Protein AF-A0A133ZR56-F1 (afdb_monomer)

Solvent-accessible surface area (backbone atoms only — not comparable to full-atom values): 4478 Å² total; per-residue (Å²): 118,70,69,60,54,53,53,50,52,54,54,49,54,52,50,51,54,52,49,56,48,49,53,53,14,50,55,41,50,59,58,52,69,36,80,82,34,50,67,55,47,58,74,62,45,51,86,92,51,57,67,69,57,34,31,52,45,42,27,67,78,52,53,28,44,74,68,56,26,47,50,50,50,53,52,53,66,70,77,106

pLDDT: mean 78.87, std 7.78, range [58.03, 88.62]

Radius of gyration: 16.64 Å; Cα contacts (8 Å, |Δi|>4): 53; chains: 1; bounding box: 46×24×44 Å

Mean predicted aligned error: 8.06 Å

Nearest PDB structures (foldseek):
  6qx2-assembly2_J  TM=8.812E-01  e=1.896E+00  Staphylococcus aureus
  6qx2-assembly1_A  TM=8.780E-01  e=2.278E+00  Staphylococcus aureus
  6z1a-assembly1_B  TM=6.137E-01  e=3.948E+00  Staphylococcus aureus
  5npk-assembly2_b  TM=5.959E-01  e=3.948E+00  Staphylococcus aureus subsp. aureus N315
  4ddq-assembly1_B  TM=6.146E-01  e=6.055E+00  Bacillus subtilis

Structure (mmCIF, N/CA/C/O backbone):
data_AF-A0A133ZR56-F1
#
_entry.id   AF-A0A133ZR56-F1
#
loop_
_atom_site.group_PDB
_atom_site.id
_atom_site.type_symbol
_atom_site.label_atom_id
_atom_site.label_alt_id
_atom_site.label_comp_id
_atom_site.label_asym_id
_atom_site.label_entity_id
_atom_site.label_seq_id
_atom_site.pdbx_PDB_ins_code
_atom_site.Cartn_x
_atom_site.Cartn_y
_atom_site.Cartn_z
_atom_site.occupancy
_atom_site.B_iso_or_equiv
_atom_site.auth_seq_id
_atom_site.auth_comp_id
_atom_site.auth_asym_id
_atom_site.auth_atom_id
_atom_site.pdbx_PDB_model_num
ATOM 1 N N . MET A 1 1 ? 31.620 -1.056 -27.280 1.00 62.47 1 MET A N 1
ATOM 2 C CA . MET A 1 1 ? 31.313 0.114 -26.420 1.00 62.47 1 MET A CA 1
ATOM 3 C C . MET A 1 1 ? 29.864 0.615 -26.548 1.00 62.47 1 MET A C 1
ATOM 5 O O . MET A 1 1 ? 29.284 0.925 -25.519 1.00 62.47 1 MET A O 1
ATOM 9 N N . LEU A 1 2 ? 29.226 0.615 -27.731 1.00 60.28 2 LEU A N 1
ATOM 10 C CA . LEU A 1 2 ? 27.814 1.038 -27.903 1.00 60.28 2 LEU A CA 1
ATOM 11 C C . LEU A 1 2 ? 26.767 0.200 -27.134 1.00 60.28 2 LEU A C 1
ATOM 13 O O . LEU A 1 2 ? 25.802 0.757 -26.619 1.00 60.28 2 LEU A O 1
ATOM 17 N N . GLY A 1 3 ? 26.972 -1.115 -26.983 1.00 58.03 3 GLY A N 1
ATOM 18 C CA . GLY A 1 3 ? 26.048 -1.977 -26.225 1.00 58.03 3 GLY A CA 1
ATOM 19 C C . GLY A 1 3 ? 25.921 -1.610 -24.738 1.00 58.03 3 GLY A C 1
ATOM 20 O O . GLY A 1 3 ? 24.840 -1.717 -24.168 1.00 58.03 3 GLY A O 1
ATOM 21 N N . PHE A 1 4 ? 26.990 -1.088 -24.124 1.00 62.81 4 PHE A N 1
ATOM 22 C CA . PHE A 1 4 ? 26.974 -0.644 -22.725 1.00 62.81 4 PHE A CA 1
ATOM 23 C C . PHE A 1 4 ? 26.152 0.635 -22.524 1.00 62.81 4 PHE A C 1
ATOM 25 O O . PHE A 1 4 ? 25.464 0.768 -21.514 1.00 62.81 4 PHE A O 1
ATOM 32 N N . ILE A 1 5 ? 26.166 1.547 -23.503 1.00 68.56 5 ILE A N 1
ATOM 33 C CA . ILE A 1 5 ? 25.379 2.789 -23.463 1.00 68.56 5 ILE A CA 1
ATOM 34 C C . ILE A 1 5 ? 23.882 2.465 -23.540 1.00 68.56 5 ILE A C 1
ATOM 36 O O . ILE A 1 5 ? 23.086 3.036 -22.797 1.00 68.56 5 ILE A O 1
ATOM 40 N N . PHE A 1 6 ? 23.494 1.498 -24.379 1.00 63.09 6 PHE A N 1
ATOM 41 C CA . PHE A 1 6 ? 22.094 1.096 -24.528 1.00 63.09 6 PHE A CA 1
ATOM 42 C C . PHE A 1 6 ? 21.545 0.410 -23.267 1.00 63.09 6 PHE A C 1
ATOM 44 O O . PHE A 1 6 ? 20.455 0.746 -22.803 1.00 63.09 6 PHE A O 1
ATOM 51 N N . VAL A 1 7 ? 22.326 -0.489 -22.655 1.00 67.88 7 VAL A N 1
ATOM 52 C CA . VAL A 1 7 ? 21.966 -1.130 -21.377 1.00 67.88 7 VAL A CA 1
ATOM 53 C C . VAL A 1 7 ? 21.835 -0.087 -20.263 1.00 67.88 7 VAL A C 1
ATOM 55 O O . VAL A 1 7 ? 20.849 -0.092 -19.524 1.00 67.88 7 VAL A O 1
ATOM 58 N N . TYR A 1 8 ? 22.770 0.864 -20.177 1.00 68.25 8 TYR A N 1
ATOM 59 C CA . TYR A 1 8 ? 22.710 1.940 -19.188 1.00 68.25 8 TYR A CA 1
ATOM 60 C C . TYR A 1 8 ? 21.491 2.853 -19.390 1.00 68.25 8 TYR A C 1
ATOM 62 O O . TYR A 1 8 ? 20.802 3.186 -18.422 1.00 68.25 8 TYR A O 1
ATOM 70 N N . ALA A 1 9 ? 21.163 3.208 -20.636 1.00 70.31 9 ALA A N 1
ATOM 71 C CA . ALA A 1 9 ? 19.976 3.997 -20.962 1.00 70.31 9 ALA A CA 1
ATOM 72 C C . ALA A 1 9 ? 18.675 3.259 -20.601 1.00 70.31 9 ALA A C 1
ATOM 74 O O . ALA A 1 9 ? 17.744 3.868 -20.068 1.00 70.31 9 ALA A O 1
ATOM 75 N N . MET A 1 10 ? 18.602 1.945 -20.828 1.00 67.62 10 MET A N 1
ATOM 76 C CA . MET A 1 10 ? 17.426 1.140 -20.482 1.00 67.62 10 MET A CA 1
ATOM 77 C C . MET A 1 10 ? 17.224 1.058 -18.957 1.00 67.62 10 MET A C 1
ATOM 79 O O . MET A 1 10 ? 16.114 1.276 -18.463 1.00 67.62 10 MET A O 1
ATOM 83 N N . ILE A 1 11 ? 18.306 0.832 -18.201 1.00 68.69 11 ILE A N 1
ATOM 84 C CA . ILE A 1 11 ? 18.293 0.794 -16.727 1.00 68.69 11 ILE A CA 1
ATOM 85 C C . ILE A 1 11 ? 17.938 2.169 -16.141 1.00 68.69 11 ILE A C 1
ATOM 87 O O . ILE A 1 11 ? 17.158 2.256 -15.189 1.00 68.69 11 ILE A O 1
ATOM 91 N N . SER A 1 12 ? 18.466 3.248 -16.721 1.00 66.69 12 SER A N 1
ATOM 92 C CA . SER A 1 12 ? 18.198 4.621 -16.273 1.00 66.69 12 SER A CA 1
ATOM 93 C C . SER A 1 12 ? 16.732 5.002 -16.483 1.00 66.69 12 SER A C 1
ATOM 95 O O . SER A 1 12 ? 16.082 5.472 -15.550 1.00 66.69 12 SER A O 1
ATOM 97 N N . ASN A 1 13 ? 16.162 4.678 -17.649 1.00 70.00 13 ASN A N 1
ATOM 98 C CA . ASN A 1 13 ? 14.738 4.872 -17.932 1.00 70.00 13 ASN A CA 1
ATOM 99 C C . ASN A 1 13 ? 13.831 4.059 -16.990 1.00 70.00 13 ASN A C 1
ATOM 101 O O . ASN A 1 13 ? 12.799 4.557 -16.531 1.00 70.00 13 ASN A O 1
ATOM 105 N N . ALA A 1 14 ? 14.206 2.815 -16.669 1.00 72.75 14 ALA A N 1
ATOM 106 C CA . ALA A 1 14 ? 13.471 1.994 -15.709 1.00 72.75 14 ALA A CA 1
ATOM 107 C C . ALA A 1 14 ? 13.504 2.607 -14.297 1.00 72.75 14 ALA A C 1
ATOM 109 O O . ALA A 1 14 ? 12.460 2.716 -13.648 1.00 72.75 14 ALA A O 1
ATOM 110 N N . ARG A 1 15 ? 14.675 3.078 -13.842 1.00 72.50 15 ARG A N 1
ATOM 111 C CA . ARG A 1 15 ? 14.819 3.794 -12.563 1.00 72.50 15 ARG A CA 1
ATOM 112 C C . ARG A 1 15 ? 13.988 5.068 -12.518 1.00 72.50 15 ARG A C 1
ATOM 114 O O . ARG A 1 15 ? 13.334 5.321 -11.509 1.00 72.50 15 ARG A O 1
ATOM 121 N N . GLU A 1 16 ? 13.978 5.848 -13.590 1.00 75.06 16 GLU A N 1
ATOM 122 C CA . GLU A 1 16 ? 13.238 7.108 -13.639 1.00 75.06 16 GLU A CA 1
ATOM 123 C C . GLU A 1 16 ? 11.717 6.881 -13.596 1.00 75.06 16 GLU A C 1
ATOM 125 O O . GLU A 1 16 ? 11.003 7.567 -12.860 1.00 75.06 16 GLU A O 1
ATOM 130 N N . LYS A 1 17 ? 11.217 5.848 -14.292 1.00 74.81 17 LYS A N 1
ATOM 131 C CA . LYS A 1 17 ? 9.808 5.424 -14.197 1.00 74.81 17 LYS A CA 1
ATOM 132 C C . LYS A 1 17 ? 9.435 4.975 -12.786 1.00 74.81 17 LYS A C 1
ATOM 134 O O . LYS A 1 17 ? 8.368 5.344 -12.296 1.00 74.81 17 LYS A O 1
ATOM 139 N N . ILE A 1 18 ? 10.301 4.204 -12.124 1.00 76.44 18 ILE A N 1
ATOM 140 C CA . ILE A 1 18 ? 10.089 3.776 -10.733 1.00 76.44 18 ILE A CA 1
ATOM 141 C C . ILE A 1 18 ? 10.076 4.990 -9.798 1.00 76.44 18 ILE A C 1
ATOM 143 O O . ILE A 1 18 ? 9.194 5.085 -8.946 1.00 76.44 18 ILE A O 1
ATOM 147 N N . LYS A 1 19 ? 10.997 5.944 -9.987 1.00 79.38 19 LYS A N 1
ATOM 148 C CA . LYS A 1 19 ? 11.075 7.173 -9.187 1.00 79.38 19 LYS A CA 1
ATOM 149 C C . LYS A 1 19 ? 9.787 7.994 -9.290 1.00 79.38 19 LYS A C 1
ATOM 151 O O . LYS A 1 19 ? 9.173 8.258 -8.262 1.00 79.38 19 LYS A O 1
ATOM 156 N N . LYS A 1 20 ? 9.312 8.269 -10.510 1.00 80.75 20 LYS A N 1
ATOM 157 C CA . LYS A 1 20 ? 8.055 9.006 -10.745 1.00 80.75 20 LYS A CA 1
ATOM 158 C C . LYS A 1 20 ? 6.840 8.307 -10.123 1.00 80.75 20 LYS A C 1
ATOM 160 O O . LYS A 1 20 ? 5.948 8.962 -9.591 1.00 80.75 20 LYS A O 1
ATOM 165 N N . ARG A 1 21 ? 6.792 6.968 -10.163 1.00 76.81 21 ARG A N 1
ATOM 166 C CA . ARG A 1 21 ? 5.726 6.188 -9.504 1.00 76.81 21 ARG A CA 1
ATOM 167 C C . ARG A 1 21 ? 5.792 6.295 -7.982 1.00 76.81 21 ARG A C 1
ATOM 169 O O . ARG A 1 21 ? 4.753 6.411 -7.341 1.00 76.81 21 ARG A O 1
ATOM 176 N N . ASN A 1 22 ? 6.996 6.256 -7.417 1.00 79.69 22 ASN A N 1
ATOM 177 C CA . ASN A 1 22 ? 7.202 6.381 -5.978 1.00 79.69 22 ASN A CA 1
ATOM 178 C C . ASN A 1 22 ? 6.865 7.786 -5.474 1.00 79.69 22 ASN A C 1
ATOM 180 O O . ASN A 1 22 ? 6.259 7.903 -4.417 1.00 79.69 22 ASN A 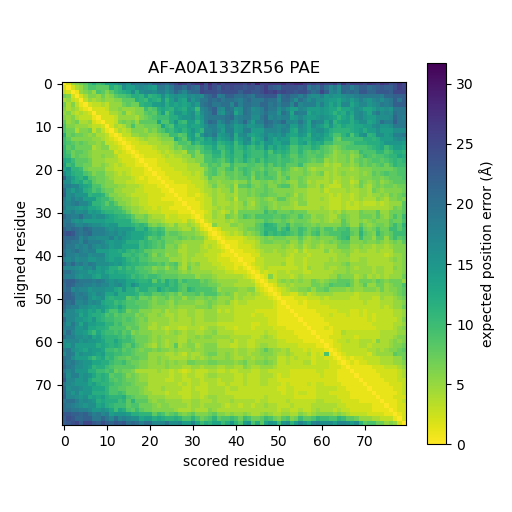O 1
ATOM 184 N N . GLU A 1 23 ? 7.195 8.833 -6.231 1.00 84.25 23 GLU A N 1
ATOM 185 C CA . GLU A 1 23 ? 6.816 10.213 -5.899 1.00 84.25 23 GLU A CA 1
ATOM 186 C C . GLU A 1 23 ? 5.290 10.376 -5.880 1.00 84.25 23 GLU A C 1
ATOM 188 O O . GLU A 1 23 ? 4.747 10.833 -4.877 1.00 84.2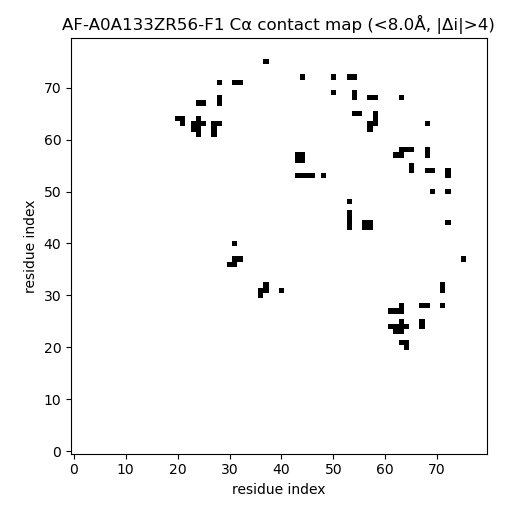5 23 GLU A O 1
ATOM 193 N N . LYS A 1 24 ? 4.584 9.883 -6.910 1.00 82.56 24 LYS A N 1
ATOM 194 C CA . LYS A 1 24 ? 3.107 9.872 -6.929 1.00 82.56 24 LYS A CA 1
ATOM 195 C C . LYS A 1 24 ? 2.501 9.090 -5.765 1.00 82.56 24 LYS A C 1
ATOM 197 O O . LYS A 1 24 ? 1.527 9.532 -5.166 1.00 82.56 24 LYS A O 1
ATOM 202 N N . SER A 1 25 ? 3.077 7.932 -5.443 1.00 80.88 25 SER A N 1
ATOM 203 C CA . SER A 1 25 ? 2.642 7.115 -4.308 1.00 80.88 25 SER A CA 1
ATOM 204 C C . SER A 1 25 ? 2.828 7.847 -2.981 1.00 80.88 25 SER A C 1
ATOM 206 O O . SER A 1 25 ? 1.933 7.825 -2.143 1.00 80.88 25 SER A O 1
ATOM 208 N N . LYS A 1 26 ? 3.962 8.530 -2.797 1.00 82.56 26 LYS A N 1
ATOM 209 C CA . LYS A 1 26 ? 4.251 9.280 -1.575 1.00 82.56 26 LYS A CA 1
ATOM 210 C C . LYS A 1 26 ? 3.286 10.450 -1.396 1.00 82.56 26 LYS A C 1
ATOM 212 O O . LYS A 1 26 ? 2.761 10.634 -0.305 1.00 82.56 26 LYS A O 1
ATOM 217 N N . GLU A 1 27 ? 3.004 11.187 -2.466 1.00 83.50 27 GLU A N 1
ATOM 218 C CA . GLU A 1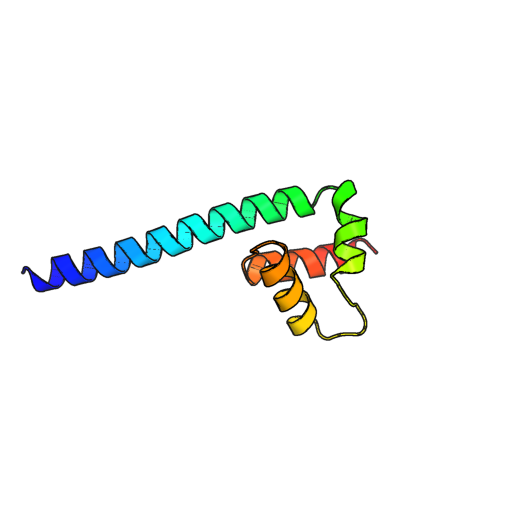 27 ? 2.039 12.288 -2.429 1.00 83.50 27 GLU A CA 1
ATOM 219 C C . GLU A 1 27 ? 0.622 11.783 -2.107 1.00 83.50 27 GLU A C 1
ATOM 221 O O . GLU A 1 27 ? -0.063 12.340 -1.249 1.00 83.50 2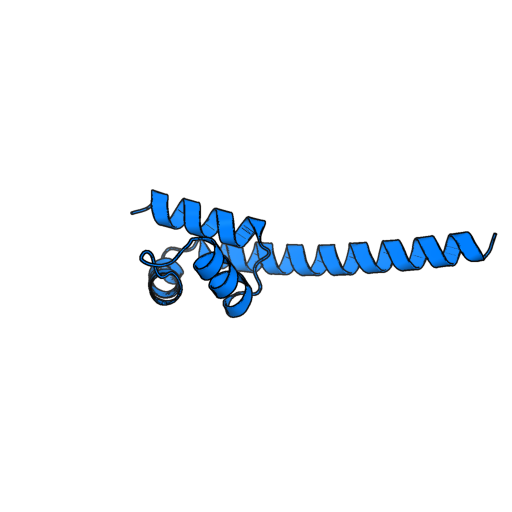7 GLU A O 1
ATOM 226 N N . ALA A 1 28 ? 0.194 10.678 -2.730 1.00 82.12 28 ALA A N 1
ATOM 227 C CA . ALA A 1 28 ? -1.072 10.030 -2.397 1.00 82.12 28 ALA A CA 1
ATOM 228 C C . ALA A 1 28 ? -1.098 9.562 -0.932 1.00 82.12 28 ALA A C 1
ATOM 230 O O . ALA A 1 28 ? -2.084 9.778 -0.234 1.00 82.12 28 ALA A O 1
ATOM 231 N N . PHE A 1 29 ? -0.005 8.980 -0.438 1.00 84.25 29 PHE A N 1
ATOM 232 C CA . PHE A 1 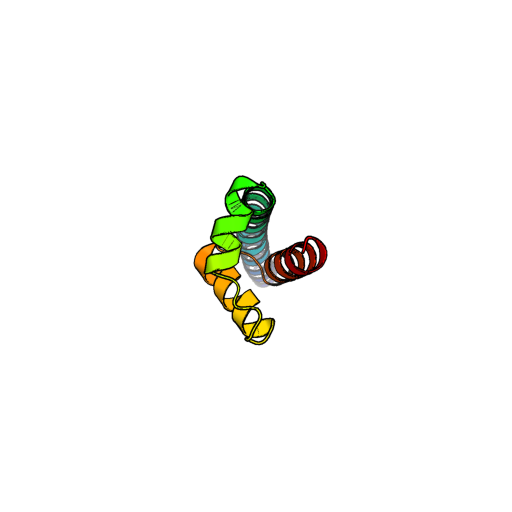29 ? 0.134 8.535 0.948 1.00 84.25 29 PHE A CA 1
ATOM 233 C C . PHE A 1 29 ? 0.039 9.694 1.951 1.00 84.25 29 PHE A 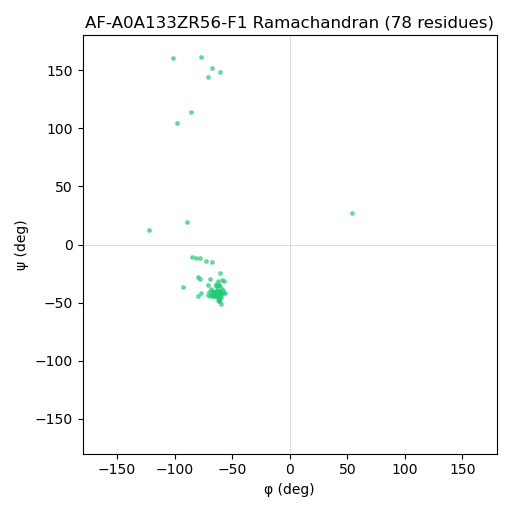C 1
ATOM 235 O O . PHE A 1 29 ? -0.634 9.566 2.971 1.00 84.25 29 PHE A O 1
ATOM 242 N N . GLU A 1 30 ? 0.672 10.836 1.676 1.00 82.94 30 GLU A N 1
ATOM 243 C CA . GLU A 1 30 ? 0.582 12.034 2.524 1.00 82.94 30 GLU A CA 1
ATOM 244 C C . GLU A 1 30 ? -0.836 12.611 2.545 1.00 82.94 30 GLU A C 1
ATOM 246 O O . GLU A 1 30 ? -1.348 12.935 3.617 1.00 82.94 30 GLU A O 1
ATOM 251 N N . ARG A 1 31 ? -1.527 12.640 1.398 1.00 80.31 31 ARG A N 1
ATOM 252 C CA . ARG A 1 31 ? -2.946 13.030 1.345 1.00 80.31 31 ARG A CA 1
ATOM 253 C C . ARG A 1 31 ? -3.823 12.089 2.173 1.00 80.31 31 ARG A C 1
ATOM 255 O O . ARG A 1 31 ? -4.673 12.552 2.931 1.00 80.31 31 ARG A O 1
ATOM 262 N N . LEU A 1 32 ? -3.578 10.784 2.080 1.00 77.12 32 LEU A N 1
ATOM 263 C CA . LEU A 1 32 ? -4.352 9.745 2.766 1.00 77.12 32 LEU A CA 1
ATOM 264 C C . LEU A 1 32 ? -4.099 9.666 4.278 1.00 77.12 32 LEU A C 1
ATOM 266 O O . LEU A 1 32 ? -4.890 9.053 4.988 1.00 77.12 32 LEU A O 1
ATOM 270 N N . GLN A 1 33 ? -3.040 10.298 4.788 1.00 73.56 33 GLN A N 1
ATOM 271 C CA . GLN A 1 33 ? -2.809 10.432 6.230 1.00 73.56 33 GLN A CA 1
ATOM 272 C C . GLN A 1 33 ? -3.670 11.520 6.884 1.00 73.56 33 GLN A C 1
ATOM 274 O O . GLN A 1 33 ? -3.741 11.587 8.111 1.00 73.56 33 GLN A O 1
ATOM 279 N N . THR A 1 34 ? -4.331 12.377 6.101 1.00 77.31 34 THR A N 1
ATOM 280 C CA . THR A 1 34 ? -5.199 13.409 6.673 1.00 77.31 34 THR A CA 1
ATOM 281 C C . THR A 1 34 ? -6.471 12.798 7.279 1.00 77.31 34 THR A C 1
ATOM 283 O O . THR A 1 34 ? -7.036 11.847 6.732 1.00 77.31 34 THR A O 1
ATOM 286 N N . PRO A 1 35 ? -6.984 13.353 8.393 1.00 69.75 35 PRO A N 1
ATOM 287 C CA . PRO A 1 35 ? -8.163 12.816 9.079 1.00 69.75 35 PRO A CA 1
ATOM 288 C C . PRO A 1 35 ? -9.427 12.806 8.203 1.00 69.75 35 PRO A C 1
ATOM 290 O O . PRO A 1 35 ? -10.305 11.970 8.409 1.00 69.75 35 PRO A O 1
ATOM 293 N N . ALA A 1 36 ? -9.499 13.675 7.189 1.00 70.88 36 ALA A N 1
ATOM 294 C CA . ALA A 1 36 ? -10.580 13.690 6.205 1.00 70.88 36 ALA A CA 1
ATOM 295 C C . ALA A 1 36 ? -10.664 12.382 5.393 1.00 70.88 36 ALA A C 1
ATOM 297 O O . ALA A 1 36 ? -11.761 11.908 5.101 1.00 70.88 36 ALA A O 1
ATOM 298 N N . TYR A 1 37 ? -9.520 11.761 5.093 1.00 73.81 37 TYR A N 1
ATOM 299 C CA . TYR A 1 37 ? -9.444 10.540 4.290 1.00 73.81 37 TYR A CA 1
ATOM 300 C C . TYR A 1 37 ? -9.640 9.252 5.093 1.00 73.81 37 TYR A C 1
ATOM 302 O O . TYR A 1 37 ? -9.864 8.199 4.497 1.00 73.81 37 TYR A O 1
ATOM 310 N N . LYS A 1 38 ? -9.644 9.310 6.434 1.00 75.06 38 LYS A N 1
ATOM 311 C CA . LYS A 1 38 ? -9.875 8.131 7.290 1.00 75.06 38 LYS A CA 1
ATOM 312 C C . LYS A 1 38 ? -11.210 7.442 6.968 1.00 75.06 38 LYS A C 1
ATOM 314 O O . LYS A 1 38 ? -11.252 6.222 6.849 1.00 75.06 38 LYS A O 1
ATOM 319 N N . LYS A 1 39 ? -12.270 8.226 6.739 1.00 78.56 39 LYS A N 1
ATOM 320 C CA . LYS A 1 39 ? -13.605 7.713 6.374 1.00 78.56 39 LYS A CA 1
ATOM 321 C C . LYS A 1 39 ? -13.662 7.099 4.976 1.00 78.56 39 LYS A C 1
ATOM 323 O O . LYS A 1 39 ? -14.487 6.228 4.726 1.00 78.56 39 LYS A O 1
ATOM 328 N N . GLU A 1 40 ? -12.837 7.570 4.044 1.00 80.00 40 GLU A N 1
ATOM 329 C CA . GLU A 1 40 ? -12.753 6.965 2.710 1.00 80.00 40 GLU A CA 1
ATOM 330 C C . GLU A 1 40 ? -11.942 5.674 2.741 1.00 80.00 40 GLU A C 1
ATOM 332 O O . GLU A 1 40 ? -12.365 4.668 2.176 1.00 80.00 40 GLU A O 1
ATOM 337 N N . LEU A 1 41 ? -10.829 5.668 3.480 1.00 80.62 41 LEU A N 1
ATOM 338 C CA . LEU A 1 41 ? -10.039 4.467 3.733 1.00 80.62 41 LEU A CA 1
ATOM 339 C C . LEU A 1 41 ? -10.880 3.374 4.400 1.00 80.62 41 LEU A C 1
ATOM 341 O O . LEU A 1 41 ? -10.771 2.226 3.994 1.00 80.62 41 LEU A O 1
ATOM 345 N N . GLU A 1 42 ? -11.773 3.717 5.331 1.00 82.12 42 GLU A N 1
ATOM 346 C CA . GLU A 1 42 ? -12.740 2.783 5.938 1.00 82.12 42 GLU A CA 1
ATOM 347 C C . GLU A 1 42 ? -13.676 2.108 4.929 1.00 82.12 42 GLU A C 1
ATOM 349 O O . GLU A 1 42 ? -14.086 0.971 5.144 1.00 82.12 42 GLU A O 1
ATOM 354 N N . LYS A 1 43 ? -14.014 2.779 3.821 1.00 83.38 43 LYS A N 1
ATOM 355 C CA . LYS A 1 43 ? -14.860 2.198 2.764 1.00 83.38 43 LYS A CA 1
ATOM 356 C C . LYS A 1 43 ? -14.080 1.266 1.840 1.00 83.38 43 LYS A C 1
ATOM 358 O O . LYS A 1 43 ? -14.671 0.379 1.232 1.00 83.38 43 LYS A O 1
ATOM 363 N N . VAL A 1 44 ? -12.776 1.500 1.692 1.00 83.38 44 VAL A N 1
ATOM 364 C CA . VAL A 1 44 ? -11.896 0.739 0.791 1.00 83.38 44 VAL A CA 1
ATOM 365 C C . VAL A 1 44 ? -11.229 -0.435 1.513 1.00 83.38 44 VAL A C 1
ATOM 367 O O . VAL A 1 44 ? -11.037 -1.491 0.915 1.00 83.38 44 VAL A O 1
ATOM 370 N N . ILE A 1 45 ? -10.868 -0.260 2.785 1.00 83.06 45 ILE A N 1
ATOM 371 C CA . ILE A 1 45 ? -10.220 -1.273 3.619 1.00 83.06 45 ILE A CA 1
ATOM 372 C C . ILE A 1 45 ? -11.299 -2.149 4.247 1.00 83.06 45 ILE A C 1
ATOM 374 O O . ILE A 1 45 ? -12.052 -1.716 5.117 1.00 83.06 45 ILE A O 1
ATOM 378 N N . ASN A 1 46 ? -11.318 -3.419 3.860 1.00 82.94 46 ASN A N 1
ATOM 379 C CA . ASN A 1 46 ? -12.156 -4.425 4.481 1.00 82.94 46 ASN A CA 1
ATOM 380 C C . ASN A 1 46 ? -11.338 -5.218 5.508 1.00 82.94 46 ASN A C 1
ATOM 382 O O . ASN A 1 46 ? -10.541 -6.087 5.160 1.00 82.94 46 ASN A O 1
ATOM 386 N N . LEU A 1 47 ? -11.551 -4.936 6.794 1.00 78.12 47 LEU A N 1
ATOM 387 C CA . LEU A 1 47 ? -10.823 -5.587 7.891 1.00 78.12 47 LEU A CA 1
ATOM 388 C C . LEU A 1 47 ? -11.144 -7.080 8.055 1.00 78.12 47 LEU A C 1
ATOM 390 O O . LEU A 1 47 ? -10.408 -7.779 8.742 1.00 78.12 47 LEU A O 1
ATOM 394 N N . SER A 1 48 ? -12.225 -7.567 7.443 1.00 79.94 48 SER A N 1
ATOM 395 C CA . SER A 1 48 ? -12.551 -8.996 7.404 1.00 79.94 48 SER A CA 1
ATOM 396 C C . SER A 1 48 ? -11.787 -9.747 6.310 1.00 79.94 48 SER A C 1
ATOM 398 O O . SER A 1 48 ? -11.820 -10.975 6.287 1.00 79.94 48 SER A O 1
ATOM 400 N N . GLN A 1 49 ? -11.123 -9.034 5.394 1.00 81.62 49 GLN A N 1
ATOM 401 C CA . GLN A 1 49 ? -10.295 -9.615 4.340 1.00 81.62 49 GLN A CA 1
ATOM 402 C C . GLN A 1 49 ? -8.807 -9.535 4.676 1.00 81.62 49 GLN A C 1
ATOM 404 O O . GLN A 1 49 ? -8.370 -8.726 5.494 1.00 81.62 49 GLN A O 1
ATOM 409 N N . ASP A 1 50 ? -8.029 -10.381 4.001 1.00 87.00 50 ASP A N 1
ATOM 410 C CA . ASP A 1 50 ? -6.581 -10.422 4.158 1.00 87.00 50 ASP A CA 1
ATOM 411 C C . ASP A 1 50 ? -5.929 -9.078 3.790 1.00 87.00 50 ASP A C 1
ATOM 413 O O . ASP A 1 50 ? -6.375 -8.356 2.888 1.00 87.00 50 ASP A O 1
ATOM 417 N N . ASP A 1 51 ? -4.823 -8.761 4.461 1.00 83.94 51 ASP A N 1
ATOM 418 C CA . ASP A 1 51 ? -4.057 -7.543 4.211 1.00 83.94 51 ASP A CA 1
ATOM 419 C C . ASP A 1 51 ? -3.597 -7.443 2.757 1.00 83.94 51 ASP A C 1
ATOM 421 O O . ASP A 1 51 ? -3.545 -6.342 2.211 1.00 83.94 51 ASP A O 1
ATOM 425 N N . ALA A 1 52 ? -3.339 -8.568 2.085 1.00 86.69 52 ALA A N 1
ATOM 426 C CA . ALA A 1 52 ? -3.003 -8.578 0.666 1.00 86.69 52 ALA A CA 1
ATOM 427 C C . ALA A 1 52 ? -4.124 -7.991 -0.215 1.00 86.69 52 ALA A C 1
ATOM 429 O O . ALA A 1 52 ? -3.833 -7.234 -1.149 1.00 86.69 52 ALA A O 1
ATOM 430 N N . PHE A 1 53 ? -5.394 -8.280 0.095 1.00 88.06 53 PHE A N 1
ATOM 431 C CA . PHE A 1 53 ? -6.544 -7.729 -0.632 1.00 88.06 53 PHE A CA 1
ATOM 432 C C . PHE A 1 53 ? -6.696 -6.233 -0.373 1.00 88.06 53 PHE A C 1
ATOM 434 O O . PHE A 1 53 ? -6.843 -5.456 -1.320 1.00 88.06 53 PHE A O 1
ATOM 441 N N . ASN A 1 54 ? -6.560 -5.812 0.884 1.00 87.25 54 ASN A N 1
ATOM 442 C CA . ASN A 1 54 ? -6.609 -4.399 1.259 1.00 87.25 54 ASN A CA 1
ATOM 443 C C . ASN A 1 54 ? -5.470 -3.599 0.605 1.00 87.25 54 ASN A C 1
ATOM 445 O O . ASN A 1 54 ? -5.691 -2.512 0.068 1.00 87.25 54 ASN A O 1
ATOM 449 N N . ILE A 1 55 ? -4.257 -4.159 0.561 1.00 87.50 55 ILE A N 1
ATOM 450 C CA . ILE A 1 55 ? -3.114 -3.561 -0.139 1.00 87.50 55 ILE A CA 1
ATOM 451 C C . ILE A 1 55 ? -3.429 -3.432 -1.630 1.00 87.50 55 ILE A C 1
ATOM 453 O O . ILE A 1 55 ? -3.204 -2.373 -2.210 1.00 87.50 55 ILE A O 1
ATOM 457 N N . ALA A 1 56 ? -3.955 -4.476 -2.275 1.00 88.12 56 ALA A N 1
ATOM 458 C CA . ALA A 1 56 ? -4.298 -4.428 -3.695 1.00 88.12 56 ALA A CA 1
ATOM 459 C C . ALA A 1 56 ? -5.370 -3.364 -3.998 1.00 88.12 56 ALA A C 1
ATOM 461 O O . ALA A 1 56 ? -5.223 -2.612 -4.967 1.00 88.12 56 ALA A O 1
ATOM 462 N N . ALA A 1 57 ? -6.392 -3.249 -3.146 1.00 88.56 57 ALA A N 1
ATOM 463 C CA . ALA A 1 57 ? -7.435 -2.235 -3.257 1.00 88.56 57 ALA A CA 1
ATOM 464 C C . ALA A 1 57 ? -6.859 -0.815 -3.148 1.00 88.56 57 ALA A C 1
ATOM 466 O O . ALA A 1 57 ? -7.093 0.008 -4.031 1.00 88.56 57 ALA A O 1
ATOM 467 N N . LEU A 1 58 ? -6.016 -0.550 -2.146 1.00 86.75 58 LEU A N 1
ATOM 468 C CA . LEU A 1 58 ? -5.357 0.746 -1.954 1.00 86.75 58 LEU A CA 1
ATOM 469 C C . LEU A 1 58 ? -4.413 1.112 -3.106 1.00 86.75 58 LEU A C 1
ATOM 471 O O . LEU A 1 58 ? -4.385 2.256 -3.562 1.00 86.75 58 LEU A O 1
ATOM 475 N N . ARG A 1 59 ? -3.668 0.132 -3.627 1.00 87.38 59 ARG A N 1
ATOM 476 C CA . ARG A 1 59 ? -2.804 0.326 -4.800 1.00 87.38 59 ARG A CA 1
ATOM 477 C C . ARG A 1 59 ? -3.607 0.664 -6.055 1.00 87.38 59 ARG A C 1
ATOM 479 O O . ARG A 1 59 ? -3.119 1.428 -6.882 1.00 87.38 59 ARG A O 1
ATOM 486 N N . LYS A 1 60 ? -4.815 0.111 -6.209 1.00 85.88 60 LYS A N 1
ATOM 487 C CA . LYS A 1 60 ? -5.694 0.377 -7.357 1.00 85.88 60 LYS A CA 1
ATOM 488 C C . LYS A 1 60 ? -6.444 1.703 -7.218 1.00 85.88 60 LYS A C 1
ATOM 490 O O . LYS A 1 60 ? -6.502 2.453 -8.184 1.00 85.88 60 LYS A O 1
ATOM 495 N N . ALA A 1 61 ? -6.988 1.990 -6.038 1.00 85.19 61 ALA A N 1
ATOM 496 C CA . ALA A 1 61 ? -7.775 3.192 -5.772 1.00 85.19 61 ALA A CA 1
ATOM 497 C C . ALA A 1 61 ? -6.913 4.462 -5.759 1.00 85.19 61 AL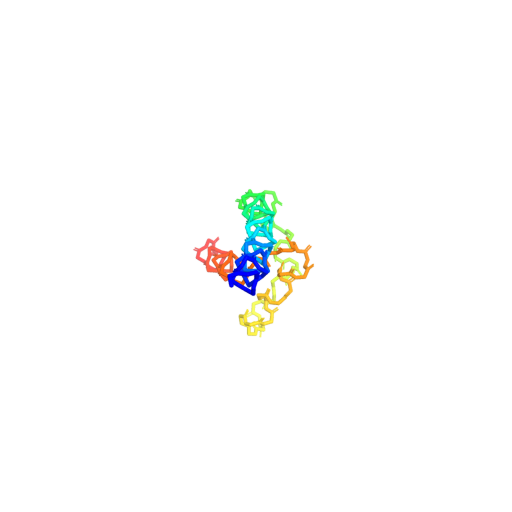A A C 1
ATOM 499 O O . ALA A 1 61 ? -7.303 5.478 -6.325 1.00 85.19 61 ALA A O 1
ATOM 500 N N . TYR A 1 62 ? -5.720 4.390 -5.162 1.00 82.12 62 TYR A N 1
ATOM 501 C CA . TYR A 1 62 ? -4.895 5.570 -4.890 1.00 82.12 62 TYR A CA 1
ATOM 502 C C . TYR A 1 62 ? -3.504 5.515 -5.527 1.00 82.12 62 TYR A C 1
ATOM 504 O O . TYR A 1 62 ? -2.634 6.313 -5.189 1.00 82.12 62 TYR A O 1
ATOM 512 N N . PHE A 1 63 ? -3.271 4.571 -6.447 1.00 82.56 63 PHE A N 1
ATOM 513 C CA . PHE A 1 63 ? -1.987 4.394 -7.142 1.00 82.56 63 PHE A CA 1
ATOM 514 C C . PHE A 1 63 ? -0.782 4.232 -6.204 1.00 82.56 63 PHE A C 1
ATOM 516 O O . PHE A 1 63 ? 0.358 4.528 -6.572 1.00 82.56 63 PHE A O 1
ATOM 523 N N . LEU A 1 64 ? -1.030 3.723 -4.998 1.00 84.00 64 LEU A N 1
ATOM 524 C CA . LEU A 1 64 ? 0.006 3.498 -4.005 1.00 84.00 64 LEU A CA 1
ATOM 525 C C . LEU A 1 64 ? 0.971 2.395 -4.455 1.00 84.00 64 LEU A C 1
ATOM 527 O O . LEU A 1 64 ? 0.630 1.450 -5.177 1.00 84.00 64 LEU A O 1
ATOM 531 N N . ASN A 1 65 ? 2.208 2.490 -3.987 1.00 84.44 65 ASN A N 1
ATOM 532 C CA . ASN A 1 65 ? 3.165 1.403 -4.034 1.00 84.44 65 ASN A CA 1
ATOM 533 C C . ASN A 1 65 ? 2.818 0.385 -2.925 1.00 84.44 65 ASN A C 1
ATOM 535 O O . ASN A 1 65 ? 2.098 0.685 -1.973 1.00 84.44 65 ASN A O 1
ATOM 539 N N . GLY A 1 66 ? 3.331 -0.843 -3.037 1.00 81.94 66 GLY A N 1
ATOM 540 C CA . GLY A 1 66 ? 3.019 -1.898 -2.066 1.00 81.94 66 GLY A CA 1
ATOM 541 C C . GLY A 1 66 ? 3.484 -1.611 -0.632 1.00 81.94 66 GLY A C 1
ATOM 542 O O . GLY A 1 66 ? 2.779 -1.957 0.309 1.00 81.94 66 GLY A O 1
ATOM 543 N N . LYS A 1 67 ? 4.636 -0.954 -0.455 1.00 85.94 67 LYS A N 1
ATOM 544 C CA . LYS A 1 67 ? 5.155 -0.535 0.857 1.00 85.94 67 LYS A CA 1
ATOM 545 C C . LYS A 1 67 ? 4.281 0.547 1.492 1.00 85.94 67 LYS A C 1
ATOM 547 O O . LYS A 1 67 ? 3.986 0.452 2.679 1.00 85.94 67 LYS A O 1
ATOM 552 N N . ASP A 1 68 ? 3.856 1.537 0.713 1.00 85.88 68 ASP A N 1
ATOM 553 C CA . ASP A 1 68 ? 3.061 2.666 1.209 1.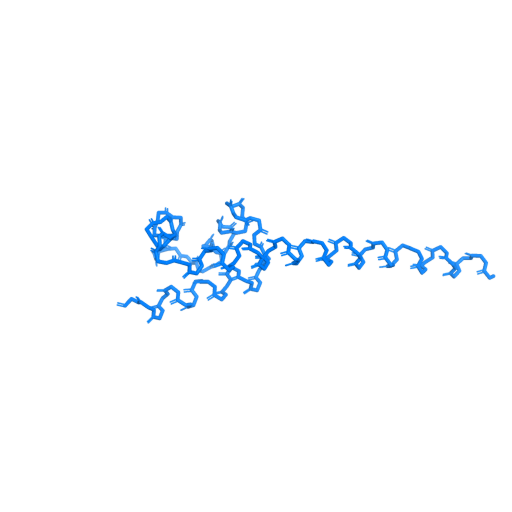00 85.88 68 ASP A CA 1
ATOM 554 C C . ASP A 1 68 ? 1.643 2.215 1.568 1.00 85.88 68 ASP A C 1
ATOM 556 O O . ASP A 1 68 ? 1.155 2.535 2.647 1.00 85.88 68 ASP A O 1
ATOM 560 N N . ALA A 1 69 ? 1.016 1.383 0.729 1.00 86.94 69 ALA A N 1
ATOM 561 C CA . ALA A 1 69 ? -0.279 0.772 1.032 1.00 86.94 69 ALA A CA 1
ATOM 562 C C . ALA A 1 69 ? -0.228 -0.100 2.300 1.00 86.94 69 ALA A C 1
ATOM 564 O O . ALA A 1 69 ? -1.121 -0.010 3.141 1.00 86.94 69 ALA A O 1
ATOM 565 N N . LYS A 1 70 ? 0.840 -0.894 2.476 1.00 88.62 70 LYS A N 1
ATOM 566 C CA . LYS A 1 70 ? 1.043 -1.693 3.693 1.00 88.62 70 LYS A CA 1
ATOM 567 C C . LYS A 1 70 ? 1.165 -0.805 4.935 1.00 88.62 70 LYS A C 1
ATOM 569 O O . LYS A 1 70 ? 0.451 -1.027 5.907 1.00 88.62 70 LYS A O 1
ATOM 574 N N . LYS A 1 71 ? 2.001 0.240 4.875 1.00 88.06 71 LYS A N 1
ATOM 575 C CA . LYS A 1 71 ? 2.133 1.220 5.966 1.00 88.06 71 LYS A CA 1
ATOM 576 C C . LYS A 1 71 ? 0.807 1.896 6.303 1.00 88.06 71 LYS A C 1
ATOM 578 O O . LYS A 1 71 ? 0.512 2.080 7.477 1.00 88.06 71 LYS A O 1
ATOM 583 N N . LEU A 1 72 ? 0.015 2.261 5.294 1.00 85.19 72 LEU A N 1
ATOM 584 C CA . LEU A 1 72 ? -1.297 2.887 5.479 1.00 85.19 72 LEU A CA 1
ATOM 585 C C . LEU A 1 72 ? -2.237 1.978 6.271 1.00 85.19 72 LEU A C 1
ATOM 587 O O . LEU A 1 72 ? -2.865 2.441 7.216 1.00 85.19 72 LEU A O 1
ATOM 591 N N . ILE A 1 73 ? -2.284 0.688 5.932 1.00 86.56 73 ILE A N 1
ATOM 592 C CA . ILE A 1 73 ? -3.090 -0.305 6.656 1.00 86.56 73 ILE A CA 1
ATOM 593 C C . ILE A 1 73 ? -2.589 -0.484 8.087 1.00 86.56 73 ILE A C 1
ATOM 595 O O . ILE A 1 73 ? -3.402 -0.521 9.003 1.00 86.56 73 ILE A O 1
ATOM 599 N N . GLU A 1 74 ? -1.276 -0.564 8.308 1.00 86.81 74 GLU A N 1
ATOM 600 C CA . GLU A 1 74 ? -0.715 -0.666 9.662 1.00 86.81 74 GLU A CA 1
ATOM 601 C C . GLU A 1 74 ? -1.069 0.555 10.523 1.00 86.81 74 GLU A C 1
ATOM 603 O O . GLU A 1 74 ? -1.527 0.397 11.654 1.00 86.81 74 GLU A O 1
ATOM 608 N N . ILE A 1 75 ? -0.922 1.771 9.984 1.00 83.19 75 ILE A N 1
ATOM 609 C CA . ILE A 1 75 ? -1.317 3.015 10.666 1.00 83.19 75 ILE A CA 1
ATOM 610 C C . ILE A 1 75 ? -2.820 3.008 10.945 1.00 83.19 75 ILE A C 1
ATOM 612 O O . ILE A 1 75 ? -3.246 3.354 12.044 1.00 83.19 75 ILE A O 1
ATOM 616 N N . PHE A 1 76 ? -3.621 2.597 9.965 1.00 81.25 76 PHE A N 1
ATOM 617 C CA . PHE A 1 76 ? -5.069 2.526 10.082 1.00 81.25 76 PHE A CA 1
ATOM 618 C C . PHE A 1 76 ? -5.512 1.539 11.173 1.00 81.25 76 PHE A C 1
ATOM 620 O O . PHE A 1 76 ? -6.341 1.889 12.008 1.00 81.25 76 PHE A O 1
ATOM 627 N N . LYS A 1 77 ? -4.904 0.347 11.226 1.00 82.69 77 LYS A N 1
ATOM 628 C CA . LYS A 1 77 ? -5.134 -0.655 12.278 1.00 82.69 77 LYS A CA 1
ATOM 629 C C . LYS A 1 77 ? -4.698 -0.166 13.660 1.00 82.69 77 LYS A C 1
ATOM 631 O O . LYS A 1 77 ? -5.343 -0.510 14.640 1.00 82.69 77 LYS A O 1
ATOM 636 N N . LYS A 1 78 ? -3.613 0.612 13.740 1.00 82.31 78 LYS A N 1
ATOM 637 C CA . LYS A 1 78 ? -3.065 1.142 14.999 1.00 82.31 78 LYS A CA 1
ATOM 638 C C . LYS A 1 78 ? -3.845 2.346 15.547 1.00 82.31 78 LYS A C 1
ATOM 640 O O . LYS A 1 78 ? -3.867 2.544 16.753 1.00 82.31 78 LYS A O 1
ATOM 645 N N . ASN A 1 79 ? -4.456 3.150 14.675 1.00 70.06 79 ASN A N 1
ATOM 646 C CA . ASN A 1 79 ? -5.276 4.323 15.023 1.00 70.06 79 ASN A CA 1
ATOM 647 C C . ASN A 1 79 ? -6.770 3.986 15.228 1.00 70.06 79 ASN A C 1
ATOM 649 O O . ASN A 1 79 ? -7.632 4.871 15.098 1.00 70.06 79 ASN A O 1
ATOM 653 N N . ARG A 1 80 ? -7.079 2.713 15.474 1.00 61.00 80 ARG A N 1
ATOM 654 C CA . ARG A 1 80 ? -8.403 2.212 15.839 1.00 61.00 80 ARG A CA 1
ATOM 655 C C . ARG A 1 80 ? -8.414 1.887 17.324 1.00 61.00 80 ARG A C 1
ATOM 657 O O . ARG A 1 80 ? -9.442 2.212 17.950 1.00 61.00 80 ARG A O 1
#

Sequence (80 aa):
MLGFIFVYAMISNAREKIKKRNEKSKEAFERLQTPAYKKELEKVINLSQDDAFNIAALRKAYFLNGKDAKKLIEIFKKNR

Secondary structure (DSSP, 8-state):
-HHHHHHHHHHHHHHHHHHHHHHHHHHHHHHHTSHHHHHHHHHH--TTS-HHHHHHHHHHHH---HHHHHHHHHHHHHT-

Organism: NCBI:txid1379

Foldseek 3Di:
DVVVVVVVVVVVVVVVVVVVLQVQQVVLLVVCPDPVNLVVLVVQDDPVDDLVSSLVSCCVVRVHDSVSSSVSVVVSVVVD

=== Feature glossary ===
Feature key, reading from the visual/contextual features back to the raw sequence:

Rendered structure images. Six rendered views show the 3D structure from the faces of a cube — i.e. along ±x, ±y, ±z. Rendering representation is drawn randomly per protein from cartoon (secondary-structure ribbons), sticks (backbone bonds), or molecular surface; coloring is either N→C rainbow (blue at the N-terminus through red at the C-terminus) or one color per chain.

Contact-map, Ramachandran, and PAE plots. The contact map is a binary N×N matrix image: pixel (i, j) is dark where Cα_i and Cα_j are within 8 Å and |i−j|>4. Because the |i−j|>4 filter removes local helical contacts, off-diagonal stripes parallel to the main diagonal indicate parallel β-sheets; stripes perpendicular to it indicate antiparallel β-sheets. The Ramachandran plot scatters every residue's (φ, ψ) pair against the sterically allowed regions. The PAE heatmap renders the predicted-aligned-error matrix.

InterPro / GO / CATH / organism. Database cross-references. InterPro integrates a dozen domain/family signature databases into unified entries with residue-range hits. GO terms attach function/process/location labels with evidence codes. CATH codes position the fold in a four-level structural taxonomy. Organism is the NCBI-taxonomy species name.

Nearest PDB structures. The Foldseek neighbor list gives the closest experimentally determined structures in the PDB, ranked by structural alignment. TM-score near 1 means near-identical fold; near 0.3 means only rough topology match. This is how one finds what a novel AlphaFold prediction most resembles in the solved-structure universe.

Predicted aligned error. PAE(i, j) answers: if I align the predicted and true structures on residue i, how far off (in Å) do I expect residue j to be? A block-diagonal PAE matrix with low values on the blocks and high values off-diagonal is the signature of a multi-domain protein with confidently predicted domains but uncertain inter-domain orientation.

Solvent-accessible surface area. Accessible surface area quantifies burial. A residue with SASA near zero is packed into the hydrophobic core; one with SASA >100 Å² sits on the surface. Computed here via the Shrake–Rupley numerical algorithm with a 1.4 Å probe.

B-factor. B-factor (Debye–Waller factor) reflects atomic displacement in the crystal lattice. It is an experimental observable (units Å²), not a prediction; low values mean the atom is pinned down, high values mean it moves or is heterogeneous across the crystal.

pLDDT. For AlphaFold models, the B-factor field carries pLDDT — the model's own estimate of local accuracy on a 0–100 scale. Regions with pLDDT<50 should be treated as essentially unmodeled; they often correspond to intrinsically disordered segments.

Backbone torsions (φ/ψ). φ (phi) and ψ (psi) are the two rotatable backbone dihedrals per residue: φ is the C(i-1)–N–Cα–C torsion, ψ is the N–Cα–C–N(i+1) torsion, both in degrees on (−180°, 180°]. α-helical residues cluster near (−60°, −45°); β-strand residues near (−120°, +130°). A Ramachandran plot is simply a scatter of (φ, ψ) for every residue.

Radius of gyration, Cα contacts, bounding box. Radius of gyration (Rg) is the root-mean-square distance of Cα atoms from their centroid — a single number for overall size and compactness. A globular domain of N residues has Rg ≈ 2.2·N^0.38 Å;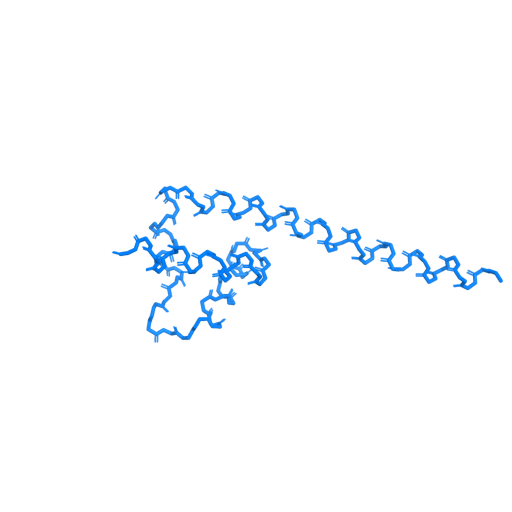 an extended or disordered chain has a much larger Rg. The Cα contact count is the number of residue pairs whose Cα atoms are within 8 Å and are more than four positions apart in sequence — a standard proxy for tertiary packing density. The bounding box is the smallest axis-aligned box enclosing all Cα atoms.

Secondary structure (3-state, P-SEA). Three-state secondary structure (P-SEA) collapses the eight DSSP classes into helix (a), strand (b), and coil (c). P-SEA assigns these from Cα geometry alone — distances and angles — without requiring backbone oxygens, so it works on any Cα trace.

Secondary structure (8-state, DSSP). DSSP 8-state secondary structure assigns each residue one of H (α-helix), G (3₁₀-helix), I (π-helix), E (extended β-strand), B (isolated β-bridge), T (hydrogen-bonded turn), S (bend), or '-' (coil). The assignment is computed from backbone hydrogen-bond geometry via the Kabsch–Sander algorithm.

Foldseek 3Di. A 3Di character summarizes, for each residue, the relative orientation of the Cα frame of its nearest spatial neighbor. Because it encodes fold topology rather than chemistry, 3Di alignments detect remote structural similarity that sequence alignment misses.

mmCIF coordinates. The mmCIF block holds the 3D Cartesian coordinates of each backbone atom (N, Cα, C, O) in ångströms. mmCIF is the PDB's canonical archive format — a tagged-loop text representation of the atomic model.

Sequence. Sequence gives the chain of amino acids in standard one-letter code (A=alanine, C=cysteine, …, Y=tyrosine), read N→C. It is the only feature that is directly encoded by the gene; all structural features are derived from the folded form of this sequence.